Protein AF-A0A537P0I9-F1 (afdb_monomer_lite)

Secondary structure (DSSP, 8-state):
---TTS-TTS------PPPEEEES---HHHHHHHHHHHHHTT---EEEES-TT-SS---

Radius of gyration: 14.16 Å; chains: 1; bounding box: 21×22×38 Å

Sequence (59 aa):
MPGAGTDKTKNWIEMPGPIIVLVEPQLGENIGAAARVMGNFGLSRLRLVKPRDGWPNMQ

pLDDT: mean 85.17, std 13.51, range [53.47, 97.69]

Structure (mmCIF, N/CA/C/O backbone):
data_AF-A0A537P0I9-F1
#
_entry.id   AF-A0A537P0I9-F1
#
loop_
_atom_site.group_PDB
_atom_site.id
_atom_site.type_symbol
_atom_site.label_atom_id
_atom_site.label_alt_id
_atom_site.label_comp_id
_atom_site.label_asym_id
_atom_site.label_entity_id
_atom_site.label_seq_id
_atom_site.pdbx_PDB_ins_code
_atom_site.Cartn_x
_atom_site.Cartn_y
_atom_site.Cartn_z
_atom_site.occupancy
_atom_site.B_iso_or_equiv
_atom_site.auth_seq_id
_atom_site.auth_comp_id
_atom_site.auth_asym_id
_atom_site.auth_atom_id
_atom_site.pdbx_PDB_model_num
ATOM 1 N N . MET A 1 1 ? 3.800 1.280 -17.831 1.00 57.31 1 MET A N 1
ATOM 2 C CA . MET A 1 1 ? 3.865 2.643 -17.257 1.00 57.31 1 MET A CA 1
ATOM 3 C C . MET A 1 1 ? 4.464 3.578 -18.297 1.00 57.31 1 MET A C 1
ATOM 5 O O . MET A 1 1 ? 5.467 3.189 -18.889 1.00 57.31 1 MET A O 1
ATOM 9 N N . PRO A 1 2 ? 3.882 4.760 -18.548 1.00 53.47 2 PRO A N 1
ATOM 10 C CA . PRO A 1 2 ? 4.513 5.758 -19.395 1.00 53.47 2 PRO A CA 1
ATOM 11 C C . PRO A 1 2 ? 5.697 6.362 -18.628 1.00 53.47 2 PRO A C 1
ATOM 13 O O . PRO A 1 2 ? 5.519 7.043 -17.621 1.00 53.47 2 PRO A O 1
ATOM 16 N N . GLY A 1 3 ? 6.916 6.036 -19.056 1.00 61.06 3 GLY A N 1
ATOM 17 C CA . GLY A 1 3 ? 8.140 6.662 -18.557 1.00 61.06 3 GLY A CA 1
ATOM 18 C C . GLY A 1 3 ? 8.316 8.075 -19.121 1.00 61.06 3 GLY A C 1
ATOM 19 O O . GLY A 1 3 ? 7.649 8.460 -20.089 1.00 61.06 3 GLY A O 1
ATOM 20 N N . ALA A 1 4 ? 9.229 8.850 -18.531 1.00 54.19 4 ALA A N 1
ATOM 21 C CA . ALA A 1 4 ? 9.604 10.166 -19.042 1.00 54.19 4 ALA A CA 1
ATOM 22 C C . ALA A 1 4 ? 10.065 10.048 -20.510 1.00 54.19 4 ALA A C 1
ATOM 24 O O . ALA A 1 4 ? 11.048 9.372 -20.797 1.00 54.19 4 ALA A O 1
ATOM 25 N N . GLY A 1 5 ? 9.313 10.656 -21.436 1.00 66.31 5 GLY A N 1
ATOM 26 C CA . GLY A 1 5 ? 9.560 10.596 -22.886 1.00 66.31 5 GLY A CA 1
ATOM 27 C C . GLY A 1 5 ? 8.531 9.805 -23.705 1.00 66.31 5 GLY A C 1
ATOM 28 O O . GLY A 1 5 ? 8.632 9.769 -24.927 1.00 66.31 5 GLY A O 1
ATOM 29 N N . THR A 1 6 ? 7.525 9.194 -23.073 1.00 69.62 6 THR A N 1
ATOM 30 C CA . THR A 1 6 ? 6.449 8.498 -23.799 1.00 69.62 6 THR A CA 1
ATOM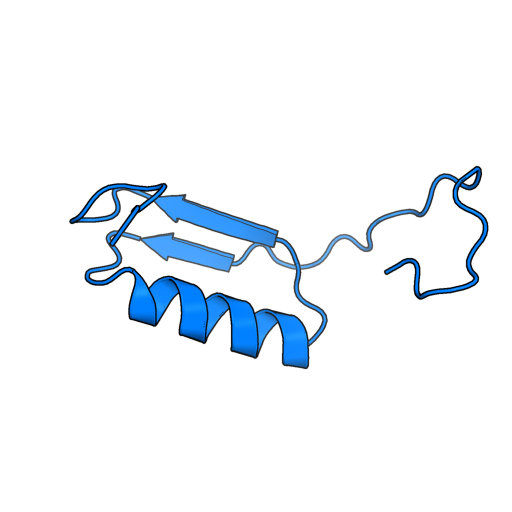 31 C C . THR A 1 6 ? 5.295 9.434 -24.161 1.00 69.62 6 THR A C 1
ATOM 33 O O . THR A 1 6 ? 4.894 10.303 -23.384 1.00 69.62 6 THR A O 1
ATOM 36 N N . ASP A 1 7 ? 4.772 9.255 -25.373 1.00 77.06 7 ASP A N 1
ATOM 37 C CA . ASP A 1 7 ? 3.642 10.005 -25.913 1.00 77.06 7 ASP A CA 1
ATOM 38 C C . ASP A 1 7 ? 2.388 9.811 -25.043 1.00 77.06 7 ASP A C 1
ATOM 40 O O . ASP A 1 7 ? 1.855 8.704 -24.904 1.00 77.06 7 ASP A O 1
ATOM 44 N N . LYS A 1 8 ? 1.934 10.915 -24.443 1.00 73.25 8 LYS A N 1
ATOM 45 C CA . LYS A 1 8 ? 0.780 10.959 -23.537 1.00 73.25 8 LYS A CA 1
ATOM 46 C C . LYS A 1 8 ? -0.558 10.884 -24.273 1.00 73.25 8 LYS A C 1
ATOM 48 O O . LYS A 1 8 ? -1.581 10.704 -23.625 1.00 73.25 8 LYS A O 1
ATOM 53 N N . THR A 1 9 ? -0.563 11.027 -25.599 1.00 80.81 9 THR A N 1
ATOM 54 C CA . THR A 1 9 ? -1.784 10.949 -26.416 1.00 80.81 9 THR A CA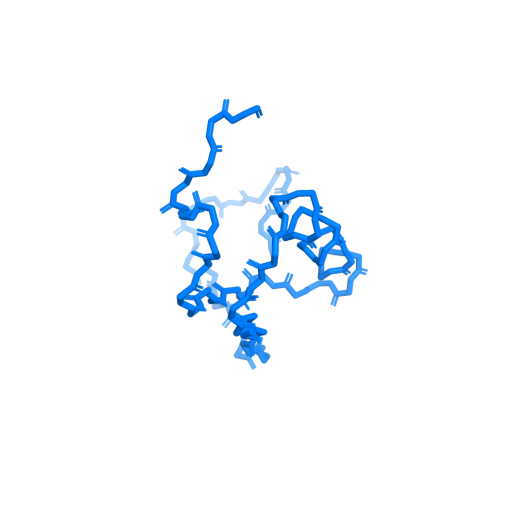 1
ATOM 55 C C . THR A 1 9 ? -2.224 9.509 -26.684 1.00 80.81 9 THR A C 1
ATOM 57 O O . THR A 1 9 ? -3.355 9.274 -27.106 1.00 80.81 9 THR A O 1
ATOM 60 N N . LYS A 1 10 ? -1.362 8.522 -26.405 1.00 71.44 10 LYS A N 1
ATOM 61 C CA . LYS A 1 10 ? -1.681 7.105 -26.589 1.00 71.44 10 LYS A CA 1
ATOM 62 C C . LYS A 1 10 ? -2.428 6.547 -25.383 1.00 71.44 10 LYS A C 1
ATOM 64 O O . LYS A 1 10 ? -2.015 6.727 -24.239 1.00 71.44 10 LYS A O 1
ATOM 69 N N . ASN A 1 11 ? -3.505 5.815 -25.660 1.00 66.62 11 ASN A N 1
ATOM 70 C CA . ASN A 1 11 ? -4.260 5.102 -24.639 1.00 66.62 11 ASN A CA 1
ATOM 71 C C . ASN A 1 11 ? -3.502 3.815 -24.275 1.00 66.62 11 ASN A C 1
ATOM 73 O O . ASN A 1 11 ? -3.599 2.797 -24.962 1.00 66.62 11 ASN A O 1
ATOM 77 N N . TRP A 1 12 ? -2.664 3.891 -23.244 1.00 65.50 12 TRP A N 1
ATOM 78 C CA . TRP A 1 12 ? -1.889 2.750 -22.771 1.00 65.50 12 TRP A CA 1
ATOM 79 C C . TRP A 1 12 ? -2.817 1.786 -22.042 1.00 65.50 12 TRP A C 1
ATOM 81 O O . TRP A 1 12 ? -3.418 2.139 -21.030 1.00 65.50 12 TRP A O 1
ATOM 91 N N . ILE A 1 13 ? -2.924 0.561 -22.553 1.00 62.97 13 ILE A N 1
ATOM 92 C CA . ILE A 1 13 ? -3.644 -0.504 -21.861 1.00 62.97 13 ILE A CA 1
ATOM 93 C C . ILE A 1 13 ? -2.860 -0.791 -20.576 1.00 62.97 13 ILE A C 1
ATOM 95 O O . ILE A 1 13 ? -1.744 -1.313 -20.630 1.00 62.97 13 ILE A O 1
ATOM 99 N N . GLU A 1 14 ? -3.412 -0.418 -19.419 1.00 67.12 14 GLU A N 1
ATOM 100 C CA . GLU A 1 14 ? -2.918 -0.949 -18.153 1.00 67.12 14 GLU A CA 1
ATOM 101 C C . GLU A 1 14 ? -3.054 -2.471 -18.220 1.00 67.12 14 GLU A C 1
ATOM 103 O O . GLU A 1 14 ? -4.156 -2.998 -18.382 1.00 67.12 14 GLU A O 1
ATOM 108 N N . MET A 1 15 ? -1.929 -3.188 -18.143 1.00 62.84 15 MET A N 1
ATOM 109 C CA . MET A 1 15 ? -1.956 -4.645 -18.034 1.00 62.84 15 MET A CA 1
ATOM 110 C C . MET A 1 15 ? -2.885 -5.029 -16.873 1.00 62.84 15 MET A C 1
ATOM 112 O O . MET A 1 15 ? -2.765 -4.431 -15.799 1.00 62.84 15 MET A O 1
ATOM 116 N N . PRO A 1 16 ? -3.794 -6.009 -17.048 1.00 68.62 16 PRO A N 1
ATOM 117 C CA . PRO A 1 16 ? -4.662 -6.486 -15.978 1.00 68.62 16 PRO A CA 1
ATOM 118 C C . PRO A 1 16 ? -3.819 -7.224 -14.928 1.00 68.62 16 PRO A C 1
ATOM 120 O O . PRO A 1 16 ? -3.721 -8.445 -14.914 1.00 68.62 16 PRO A O 1
ATOM 123 N N . GLY A 1 17 ? -3.156 -6.454 -14.068 1.00 77.44 17 GLY A N 1
ATOM 124 C CA . GLY A 1 17 ? -2.372 -6.937 -12.944 1.00 77.44 17 GLY A CA 1
ATOM 125 C C . GLY A 1 17 ? -3.244 -7.171 -11.709 1.00 77.44 17 GLY A C 1
ATOM 126 O O . GLY A 1 17 ? -4.362 -6.630 -11.623 1.00 77.44 17 GLY A O 1
ATOM 127 N N . PRO A 1 18 ? -2.744 -7.960 -10.743 1.00 90.81 18 PRO A N 1
ATOM 128 C CA . PRO A 1 18 ? -3.461 -8.240 -9.510 1.00 90.81 18 PRO A CA 1
ATOM 129 C C . PRO A 1 18 ? -3.735 -6.948 -8.734 1.00 90.81 18 PRO A C 1
ATOM 131 O O . PRO A 1 18 ? -2.960 -5.991 -8.774 1.00 90.81 18 PRO A O 1
ATOM 134 N N . ILE A 1 19 ? -4.860 -6.936 -8.022 1.00 94.25 19 ILE A N 1
ATOM 135 C CA . ILE A 1 19 ? -5.189 -5.874 -7.074 1.00 94.25 19 ILE A CA 1
ATOM 136 C C . ILE A 1 19 ? -4.710 -6.332 -5.705 1.00 94.25 19 ILE A C 1
ATOM 138 O O . ILE A 1 19 ? -5.172 -7.355 -5.201 1.00 94.25 19 ILE A O 1
ATOM 142 N N . ILE A 1 20 ? -3.822 -5.559 -5.094 1.00 95.69 20 ILE A N 1
ATOM 143 C CA . ILE A 1 20 ? -3.426 -5.773 -3.707 1.00 95.69 20 ILE A CA 1
ATOM 144 C C . ILE A 1 20 ? -4.466 -5.102 -2.810 1.00 95.69 20 ILE A C 1
ATOM 146 O O . ILE A 1 20 ? -4.835 -3.947 -3.032 1.00 95.69 20 ILE A O 1
ATOM 150 N N . VAL A 1 21 ? -4.968 -5.830 -1.813 1.00 97.25 21 VAL A N 1
ATOM 151 C CA . VAL A 1 21 ? -5.979 -5.336 -0.872 1.00 97.25 21 VAL A CA 1
ATOM 152 C C . VAL A 1 21 ? -5.417 -5.418 0.538 1.00 97.25 21 VAL A C 1
ATOM 154 O O . VAL A 1 21 ? -5.114 -6.509 1.015 1.00 97.25 21 VAL A O 1
ATOM 157 N N . LEU A 1 22 ? -5.290 -4.272 1.206 1.00 97.56 22 LEU A N 1
ATOM 158 C CA . LEU A 1 22 ? -4.916 -4.211 2.618 1.00 97.56 22 LEU A CA 1
ATOM 159 C C . LEU A 1 22 ? -6.183 -4.058 3.454 1.00 97.56 22 LEU A C 1
ATOM 161 O O . LEU A 1 22 ? -6.893 -3.054 3.343 1.00 97.56 22 LEU A O 1
ATOM 165 N N . VAL A 1 23 ? -6.467 -5.067 4.272 1.00 97.56 23 VAL A N 1
ATOM 166 C CA . VAL A 1 23 ? -7.608 -5.082 5.189 1.00 97.56 23 VAL A CA 1
ATOM 167 C C . VAL A 1 23 ? -7.136 -4.648 6.566 1.00 97.56 23 VAL A C 1
ATOM 169 O O . VAL A 1 23 ? -6.170 -5.194 7.088 1.00 97.56 23 VAL A O 1
ATOM 172 N N . GLU A 1 24 ? -7.810 -3.644 7.117 1.00 96.88 24 GLU A N 1
ATOM 173 C CA . GLU A 1 24 ? -7.561 -3.078 8.441 1.00 96.88 24 GLU A CA 1
ATOM 174 C C . GLU A 1 24 ? -6.073 -2.759 8.713 1.00 96.88 24 GLU A C 1
ATOM 176 O O . GLU A 1 24 ? -5.541 -3.121 9.768 1.00 96.88 24 GLU A O 1
ATOM 181 N N . PRO A 1 25 ? -5.355 -2.082 7.784 1.00 95.94 25 PRO A N 1
ATOM 182 C CA . PRO A 1 25 ? -3.970 -1.696 8.024 1.00 95.94 25 PRO A CA 1
ATOM 183 C C . PRO A 1 25 ? -3.873 -0.765 9.236 1.00 95.94 25 PRO A C 1
ATOM 185 O O . PRO A 1 25 ? -4.704 0.127 9.426 1.00 95.94 25 PRO A O 1
ATOM 188 N N . GLN A 1 26 ? -2.843 -1.000 10.049 1.00 93.75 26 GLN A N 1
ATOM 189 C CA . GLN A 1 26 ? -2.699 -0.358 11.356 1.00 93.75 26 GLN A CA 1
ATOM 190 C C . GLN A 1 26 ? -2.013 1.005 11.300 1.00 93.75 26 GLN A C 1
ATOM 192 O O . GLN A 1 26 ? -2.416 1.877 12.046 1.00 93.75 26 GLN A O 1
ATOM 197 N N . LEU A 1 27 ? -0.995 1.176 10.448 1.00 93.25 27 LEU A N 1
ATOM 198 C CA . LEU A 1 27 ? -0.192 2.400 10.348 1.00 93.25 27 LEU A CA 1
ATOM 199 C C . LEU A 1 27 ? -0.078 2.838 8.886 1.00 93.25 27 LEU A C 1
ATOM 201 O O . LEU A 1 27 ? 0.070 1.993 7.995 1.00 93.25 27 LEU A O 1
ATOM 205 N N . GLY A 1 28 ? -0.061 4.151 8.645 1.00 92.50 28 GLY A N 1
ATOM 206 C CA . GLY A 1 28 ? 0.170 4.724 7.312 1.00 92.50 28 GLY A CA 1
ATOM 207 C C . GLY A 1 28 ? 1.525 4.327 6.711 1.00 92.50 28 GLY A C 1
ATOM 208 O O . GLY A 1 28 ? 1.614 4.048 5.515 1.00 92.50 28 GLY A O 1
ATOM 209 N N . GLU A 1 29 ? 2.557 4.194 7.549 1.00 94.38 29 GLU A N 1
ATOM 210 C CA . GLU A 1 29 ? 3.895 3.745 7.139 1.00 94.38 29 GLU A CA 1
ATOM 211 C C . GLU A 1 29 ? 3.864 2.357 6.481 1.00 94.38 29 GLU A C 1
ATOM 213 O O . GLU A 1 29 ? 4.481 2.152 5.436 1.00 94.38 29 GLU A O 1
ATOM 218 N N . ASN A 1 30 ? 3.068 1.425 7.015 1.00 93.88 30 ASN A N 1
ATOM 219 C CA . ASN A 1 30 ? 2.931 0.081 6.447 1.00 93.88 30 ASN A CA 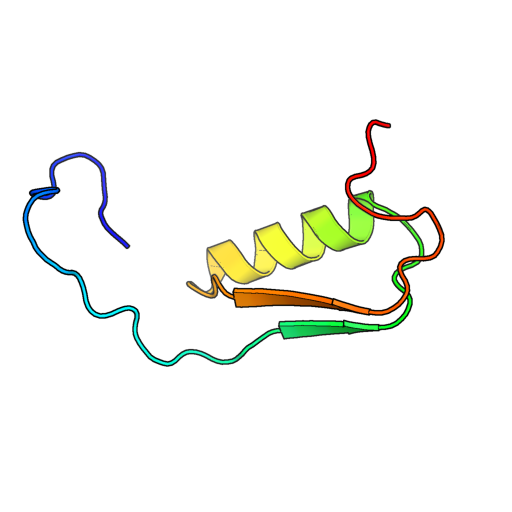1
ATOM 220 C C . ASN A 1 30 ? 2.269 0.115 5.062 1.00 93.88 30 ASN A C 1
ATOM 222 O O . ASN A 1 30 ? 2.640 -0.659 4.178 1.00 93.88 30 ASN A O 1
ATOM 226 N N . ILE A 1 31 ? 1.314 1.029 4.854 1.00 95.69 31 ILE A N 1
ATOM 227 C CA . ILE A 1 31 ? 0.673 1.250 3.550 1.00 95.69 31 ILE A CA 1
ATOM 228 C C . ILE A 1 31 ? 1.712 1.774 2.548 1.00 95.69 31 ILE A C 1
ATOM 230 O O . ILE A 1 31 ? 1.801 1.262 1.431 1.00 95.69 31 ILE A O 1
ATOM 234 N N . GLY A 1 32 ? 2.540 2.740 2.959 1.00 94.69 32 GLY A N 1
ATOM 235 C CA . GLY A 1 32 ? 3.637 3.268 2.145 1.00 94.69 32 GLY A CA 1
ATOM 236 C C . GLY A 1 32 ? 4.698 2.214 1.807 1.00 94.6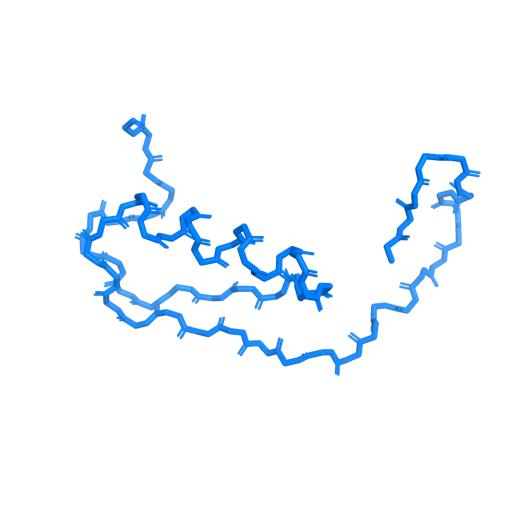9 32 GLY A C 1
ATOM 237 O O . GLY A 1 32 ? 5.112 2.100 0.652 1.00 94.69 32 GLY A O 1
ATOM 238 N N . ALA A 1 33 ? 5.094 1.392 2.780 1.00 96.25 33 ALA A N 1
ATOM 239 C CA . ALA A 1 33 ? 6.034 0.293 2.579 1.00 96.25 33 ALA A CA 1
ATOM 240 C C . ALA A 1 33 ? 5.492 -0.747 1.584 1.00 96.25 33 ALA A C 1
ATOM 242 O O . ALA A 1 33 ? 6.197 -1.135 0.649 1.00 96.25 33 ALA A O 1
ATOM 243 N N . ALA A 1 34 ? 4.221 -1.143 1.723 1.00 96.69 34 ALA A N 1
ATOM 244 C CA . ALA A 1 34 ? 3.559 -2.048 0.786 1.00 96.69 34 ALA A CA 1
ATOM 245 C C . ALA A 1 34 ? 3.505 -1.458 -0.632 1.00 96.69 34 ALA A C 1
ATOM 247 O O . ALA A 1 34 ? 3.890 -2.129 -1.590 1.00 96.69 34 ALA A O 1
ATOM 248 N N . ALA A 1 35 ? 3.111 -0.187 -0.771 1.00 95.50 35 ALA A N 1
ATOM 249 C CA . ALA A 1 35 ? 3.081 0.506 -2.058 1.00 95.50 35 ALA A CA 1
ATOM 250 C C . ALA A 1 35 ? 4.474 0.592 -2.712 1.00 95.50 35 ALA A C 1
ATOM 252 O O . ALA A 1 35 ? 4.606 0.426 -3.926 1.00 95.50 35 ALA A O 1
ATOM 253 N N . ARG A 1 36 ? 5.534 0.789 -1.917 1.00 96.69 36 ARG A N 1
ATOM 254 C CA . ARG A 1 36 ? 6.917 0.794 -2.412 1.00 96.69 36 ARG A CA 1
ATOM 255 C C . ARG A 1 36 ? 7.335 -0.567 -2.960 1.00 96.69 36 ARG A C 1
ATOM 257 O O . ARG A 1 36 ? 7.890 -0.638 -4.053 1.00 96.69 36 ARG A O 1
ATOM 264 N N . VAL A 1 37 ? 7.052 -1.645 -2.228 1.00 96.94 37 VAL A N 1
ATOM 265 C CA . VAL A 1 37 ? 7.331 -3.013 -2.693 1.00 96.94 37 VAL A CA 1
ATOM 266 C C . VAL A 1 37 ? 6.537 -3.315 -3.961 1.00 96.94 37 VAL A C 1
ATOM 268 O O . VAL A 1 37 ? 7.111 -3.811 -4.925 1.00 96.94 37 VAL A O 1
ATOM 271 N N . MET A 1 38 ? 5.255 -2.947 -4.012 1.00 95.38 38 MET A N 1
ATOM 272 C CA . MET A 1 38 ? 4.438 -3.063 -5.223 1.00 95.38 38 MET A CA 1
ATOM 273 C C . MET A 1 38 ? 5.107 -2.386 -6.428 1.00 95.38 38 MET A C 1
ATOM 275 O O . MET A 1 38 ? 5.242 -3.020 -7.474 1.00 95.38 38 MET A O 1
ATOM 279 N N . GLY A 1 39 ? 5.611 -1.158 -6.263 1.00 91.31 39 GLY A N 1
ATOM 280 C CA . GLY A 1 39 ? 6.352 -0.440 -7.303 1.00 91.31 39 GLY A CA 1
ATOM 281 C C . GLY A 1 39 ? 7.595 -1.186 -7.800 1.00 91.31 39 GLY A C 1
ATOM 282 O O . GLY A 1 39 ? 7.809 -1.267 -9.009 1.00 91.31 39 GLY A O 1
ATOM 283 N N . ASN A 1 40 ? 8.362 -1.811 -6.899 1.00 94.50 40 ASN A N 1
ATOM 284 C CA . ASN A 1 40 ? 9.533 -2.620 -7.268 1.00 94.50 40 ASN A CA 1
ATOM 285 C C . ASN A 1 40 ? 9.173 -3.831 -8.151 1.00 94.50 40 ASN A C 1
ATOM 287 O O . ASN A 1 40 ? 10.002 -4.274 -8.942 1.00 94.50 40 ASN A O 1
ATOM 291 N N . PHE A 1 41 ? 7.948 -4.353 -8.035 1.00 91.81 41 PHE A N 1
ATOM 292 C CA . PHE A 1 41 ? 7.441 -5.488 -8.819 1.00 91.81 41 PHE A CA 1
ATOM 293 C C . PHE A 1 41 ? 6.487 -5.070 -9.951 1.00 91.81 41 PHE A C 1
ATOM 295 O O . PHE A 1 41 ? 5.808 -5.916 -10.532 1.00 91.81 41 PHE A O 1
ATOM 302 N N . GLY A 1 42 ? 6.409 -3.775 -10.275 1.00 89.06 42 GLY A N 1
ATOM 303 C CA . GLY A 1 42 ? 5.548 -3.271 -11.350 1.00 89.06 42 GLY A CA 1
ATOM 304 C C . GLY A 1 42 ? 4.045 -3.372 -11.061 1.00 89.06 42 GLY A C 1
ATOM 305 O O . GLY A 1 42 ? 3.238 -3.325 -11.988 1.00 89.06 42 GLY A O 1
ATOM 306 N N . LEU A 1 43 ? 3.653 -3.504 -9.792 1.00 90.88 43 LEU A N 1
ATOM 307 C CA . LEU A 1 43 ? 2.261 -3.530 -9.349 1.00 90.88 43 LEU A CA 1
ATOM 308 C C . LEU A 1 43 ? 1.790 -2.108 -9.020 1.00 90.88 43 LEU A C 1
ATOM 310 O O . LEU A 1 43 ? 2.457 -1.382 -8.288 1.00 90.88 43 LEU A O 1
ATOM 314 N N . SER A 1 44 ? 0.620 -1.715 -9.525 1.00 90.62 44 SER A N 1
ATOM 315 C CA . SER A 1 44 ? 0.104 -0.339 -9.389 1.00 90.62 44 SER A CA 1
ATOM 316 C C . SER A 1 44 ? -1.270 -0.230 -8.721 1.00 90.62 44 SER A C 1
ATOM 318 O O . SER A 1 44 ? -1.717 0.871 -8.411 1.00 90.62 44 SER A O 1
ATOM 320 N N . ARG A 1 45 ? -1.967 -1.349 -8.488 1.00 92.69 45 ARG A N 1
ATOM 321 C CA . ARG A 1 45 ? -3.375 -1.353 -8.061 1.00 92.69 45 ARG A CA 1
ATOM 322 C C . ARG A 1 45 ? -3.498 -1.734 -6.588 1.00 92.69 45 ARG A C 1
ATOM 324 O O . ARG A 1 45 ? -3.382 -2.909 -6.247 1.00 92.69 45 ARG A O 1
ATOM 331 N N . LEU A 1 46 ? -3.762 -0.746 -5.733 1.00 94.94 46 LEU A N 1
ATOM 332 C CA . LEU A 1 46 ? -3.932 -0.909 -4.284 1.00 94.94 46 LEU A CA 1
ATOM 333 C C . LEU A 1 46 ? -5.352 -0.518 -3.848 1.00 94.94 46 LEU A C 1
ATOM 335 O O . LEU A 1 46 ? -5.874 0.511 -4.274 1.00 94.94 46 LEU A O 1
ATOM 339 N N . ARG A 1 47 ? -5.973 -1.320 -2.977 1.00 96.06 47 ARG A N 1
ATOM 340 C CA . ARG A 1 47 ? -7.223 -0.985 -2.275 1.00 96.06 47 ARG A CA 1
ATOM 341 C C . ARG A 1 47 ? -7.034 -1.101 -0.767 1.00 96.06 47 ARG A C 1
ATOM 343 O O . ARG A 1 47 ? -6.382 -2.028 -0.294 1.00 96.06 47 ARG A O 1
ATOM 350 N N . LEU A 1 48 ? -7.653 -0.188 -0.025 1.00 97.00 48 LEU A N 1
ATOM 351 C CA . LEU A 1 48 ? -7.661 -0.183 1.436 1.00 97.00 48 LEU A CA 1
ATOM 352 C C . LEU A 1 48 ? -9.076 -0.471 1.932 1.00 97.00 48 LEU A C 1
ATOM 354 O O . LEU A 1 48 ? -10.036 0.128 1.449 1.00 97.00 48 LEU A O 1
ATOM 358 N N . VAL A 1 49 ? -9.204 -1.374 2.898 1.00 97.69 49 VAL A N 1
ATOM 359 C CA . VAL A 1 49 ? -10.476 -1.699 3.547 1.00 97.69 49 VAL A CA 1
ATOM 360 C C . VAL A 1 49 ? -10.340 -1.386 5.027 1.00 97.69 49 VAL A C 1
ATOM 362 O O . VAL A 1 49 ? -9.472 -1.948 5.682 1.00 97.69 49 VAL A O 1
ATOM 365 N N . LYS A 1 50 ? -11.198 -0.501 5.549 1.00 96.50 50 LYS A N 1
ATOM 366 C CA . LYS A 1 50 ? -11.247 -0.118 6.974 1.00 96.50 50 LYS A CA 1
ATOM 367 C C . LYS A 1 50 ? -9.867 0.200 7.608 1.00 96.50 50 LYS A C 1
ATOM 369 O O . LYS A 1 50 ? -9.548 -0.364 8.650 1.00 96.50 50 LYS A O 1
ATOM 374 N N . PRO A 1 51 ? -9.021 1.061 7.010 1.00 95.88 51 PRO A N 1
ATOM 375 C CA . PRO A 1 51 ? -7.764 1.475 7.645 1.00 95.88 51 PRO A CA 1
ATOM 376 C C . PRO A 1 51 ? -8.027 2.055 9.040 1.00 95.88 51 PRO A C 1
ATOM 378 O O . PRO A 1 51 ? -8.929 2.879 9.191 1.00 95.88 51 PRO A O 1
ATOM 381 N N . ARG A 1 52 ? -7.251 1.624 10.045 1.00 94.19 52 ARG A N 1
ATOM 382 C CA . ARG A 1 52 ? -7.492 1.967 11.458 1.00 94.19 52 ARG A CA 1
ATOM 383 C C . ARG A 1 52 ? -7.423 3.472 11.711 1.00 94.19 52 ARG A C 1
ATOM 385 O O . ARG A 1 52 ? -8.319 4.017 12.345 1.00 94.19 52 ARG A O 1
ATOM 392 N N . ASP A 1 53 ? -6.405 4.121 11.154 1.00 91.31 53 ASP A N 1
ATOM 393 C CA . ASP A 1 53 ? -6.17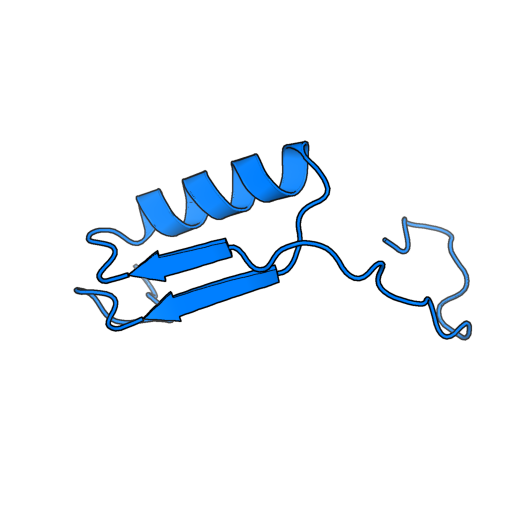8 5.566 11.293 1.00 91.31 53 ASP A CA 1
ATOM 394 C C . ASP A 1 53 ? -6.889 6.388 10.200 1.00 91.31 53 ASP A C 1
ATOM 396 O O . ASP A 1 53 ? -6.700 7.597 10.090 1.00 91.31 53 ASP A O 1
ATOM 400 N N . GLY A 1 54 ? -7.712 5.743 9.365 1.00 88.38 54 GLY A N 1
ATOM 401 C CA . GLY A 1 54 ? -8.296 6.368 8.182 1.00 88.38 54 GLY A CA 1
ATOM 402 C C . GLY A 1 54 ? -7.304 6.530 7.021 1.00 88.38 54 GLY A C 1
ATOM 403 O O . GLY A 1 54 ? -6.114 6.228 7.116 1.00 88.38 54 GLY A O 1
ATOM 404 N N . TRP A 1 55 ? -7.825 6.950 5.867 1.00 89.81 55 TRP A N 1
ATOM 405 C CA . TRP A 1 55 ? -7.027 7.286 4.686 1.00 89.81 5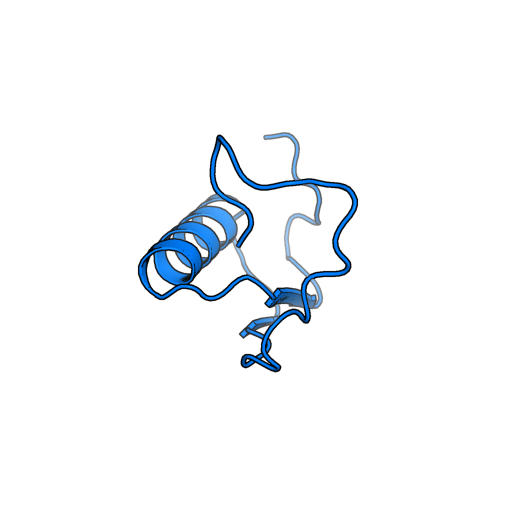5 TRP A CA 1
ATOM 406 C C . TRP A 1 55 ? -7.782 8.301 3.808 1.00 89.81 55 TRP A C 1
ATOM 408 O O . TRP A 1 55 ? -8.984 8.104 3.610 1.00 89.81 55 TRP A O 1
ATOM 418 N N . PRO A 1 56 ? -7.135 9.336 3.235 1.00 86.62 56 PRO A N 1
ATOM 419 C CA . PRO A 1 56 ? -5.710 9.672 3.332 1.00 86.62 56 PRO A CA 1
ATOM 420 C C . PRO A 1 56 ? -5.302 10.060 4.755 1.00 86.62 56 PRO A C 1
ATOM 422 O O . PRO A 1 56 ? -6.052 10.750 5.439 1.00 86.62 56 PRO A O 1
ATOM 425 N N . ASN A 1 57 ? -4.124 9.616 5.191 1.00 81.88 57 ASN A N 1
ATOM 426 C CA . ASN A 1 57 ? -3.536 10.058 6.453 1.00 81.88 57 ASN A CA 1
ATOM 427 C C . ASN A 1 57 ? -2.569 11.223 6.162 1.00 81.88 57 ASN A C 1
ATOM 429 O O . ASN A 1 57 ? -1.768 11.127 5.235 1.00 81.88 57 ASN A O 1
ATOM 433 N N . MET A 1 58 ? -2.697 12.329 6.900 1.00 73.00 58 MET A N 1
ATOM 434 C CA . MET A 1 58 ? -1.891 13.554 6.743 1.00 73.00 58 MET A CA 1
ATOM 435 C C . MET A 1 58 ? -0.675 13.620 7.677 1.00 73.00 58 MET A C 1
ATOM 437 O O . MET A 1 58 ? -0.001 14.648 7.704 1.00 73.00 58 MET A O 1
ATOM 441 N N . GLN A 1 59 ? -0.449 12.575 8.470 1.00 63.88 59 GLN A N 1
ATOM 442 C CA . GLN A 1 59 ? 0.621 12.533 9.459 1.00 63.88 59 GLN A CA 1
ATOM 443 C C . GLN A 1 59 ? 2.023 12.679 8.861 1.00 63.88 59 GLN A C 1
ATOM 445 O O . GLN A 1 59 ? 2.261 12.145 7.753 1.00 63.88 59 GLN A O 1
#

Foldseek 3Di:
DDDPPDDPVDDDPDDPDDAAEAEQAADPVVVVVVCVVCVVVVHDHYHYHNHPCDPPDPD